Protein AF-E3FUI6-F1 (afdb_monomer)

pLDDT: mean 82.56, std 10.65, range [45.47, 93.25]

Mean predicted aligned error: 6.98 Å

Foldseek 3Di:
DDPPDDDPDPVDDDPDPPDPPVFWDDWDWDDPDDQKIKIWTWGFDDDPVDGDIDIDIDIDGDD

Solvent-accessible surface area (backbone atoms only — not comparable to full-atom values): 4221 Å² total; per-residue (Å²): 138,81,81,79,78,79,80,87,61,87,86,66,80,89,84,69,82,92,63,59,73,92,39,54,45,80,76,47,76,44,81,70,59,87,52,33,34,43,38,35,28,40,29,61,47,77,54,101,88,44,83,38,81,41,84,43,76,41,84,42,72,56,132

Secondary structure (DSSP, 8-state):
----PPPS-TT---S-SS--GGGEEEEEEEE-STTEEEEEEEEEEE-SS-EEEEEEEEEEE--

Organism: Stigmatella aurantiaca (strain DW4/3-1) (NCBI:txid378806)

Structure (mmCIF, N/CA/C/O backbone):
data_AF-E3FUI6-F1
#
_entry.id   AF-E3FUI6-F1
#
loop_
_atom_site.group_PDB
_atom_site.id
_atom_site.type_symbol
_atom_site.label_atom_id
_atom_site.label_alt_id
_atom_site.label_comp_id
_atom_site.label_asym_id
_atom_site.label_entity_id
_atom_site.label_seq_id
_atom_site.pdbx_PDB_ins_code
_atom_site.Cartn_x
_atom_site.Cartn_y
_atom_site.Cartn_z
_atom_site.occupancy
_atom_site.B_iso_or_equiv
_atom_site.auth_seq_id
_atom_site.auth_comp_id
_atom_site.auth_asym_id
_atom_site.auth_atom_id
_atom_site.pdbx_PDB_model_num
ATOM 1 N N . MET A 1 1 ? -30.375 -8.946 8.739 1.00 45.47 1 MET A N 1
ATOM 2 C CA . MET A 1 1 ? -30.115 -7.651 9.400 1.00 45.47 1 MET A CA 1
ATOM 3 C C . MET A 1 1 ? -28.906 -7.026 8.727 1.00 45.47 1 MET A C 1
ATOM 5 O O . MET A 1 1 ? -27.864 -7.664 8.741 1.00 45.47 1 MET A O 1
ATOM 9 N N . SER A 1 2 ? -29.021 -5.853 8.1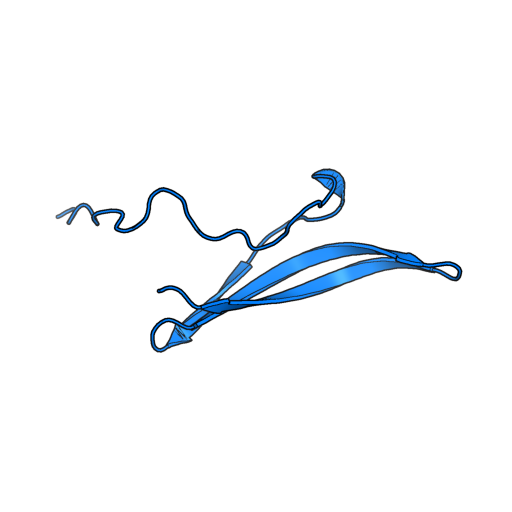01 1.00 62.97 2 SER A N 1
ATOM 10 C CA . SER A 1 2 ? -27.833 -5.075 7.724 1.00 62.97 2 SER A CA 1
ATOM 11 C C . SER A 1 2 ? -27.714 -3.913 8.700 1.00 62.97 2 SER A C 1
ATOM 13 O O . SER A 1 2 ? -28.460 -2.941 8.604 1.00 62.97 2 SER A O 1
ATOM 15 N N . SER A 1 3 ? -26.802 -4.011 9.663 1.00 66.94 3 SER A N 1
ATOM 16 C CA . SER A 1 3 ? -26.308 -2.813 10.330 1.00 66.94 3 SER A CA 1
ATOM 17 C C . SER A 1 3 ? -25.523 -2.039 9.277 1.00 66.94 3 SER A C 1
ATOM 19 O O . SER A 1 3 ? -24.421 -2.448 8.908 1.00 66.94 3 SER A O 1
ATOM 21 N N . MET A 1 4 ? -26.110 -0.985 8.712 1.00 79.56 4 MET A N 1
ATOM 22 C CA . MET A 1 4 ? -25.348 -0.084 7.854 1.00 79.56 4 MET A CA 1
ATOM 23 C C . MET A 1 4 ? -24.240 0.510 8.724 1.00 79.56 4 MET A C 1
ATOM 25 O O . MET A 1 4 ? -24.520 1.176 9.716 1.00 79.56 4 MET A O 1
ATOM 29 N N . GLY A 1 5 ? -22.987 0.182 8.413 1.00 80.12 5 GLY A N 1
ATOM 30 C CA . GLY A 1 5 ? -21.846 0.822 9.053 1.00 80.12 5 GLY A CA 1
ATOM 31 C C . GLY A 1 5 ? -21.793 2.284 8.624 1.00 80.12 5 GLY A C 1
ATOM 32 O O . GLY A 1 5 ? -21.971 2.588 7.444 1.00 80.12 5 GLY A O 1
ATOM 33 N N . THR A 1 6 ? -21.560 3.188 9.570 1.00 86.81 6 THR A N 1
ATOM 34 C CA . THR A 1 6 ? -21.362 4.606 9.264 1.00 86.81 6 THR A CA 1
ATOM 35 C C . THR A 1 6 ? -19.905 4.833 8.880 1.00 86.81 6 THR A C 1
ATOM 37 O O . THR A 1 6 ? -18.999 4.461 9.624 1.00 86.81 6 THR A O 1
ATOM 40 N N . VAL A 1 7 ? -19.668 5.452 7.723 1.00 85.56 7 VAL A N 1
ATOM 41 C CA . VAL A 1 7 ? -18.330 5.921 7.345 1.00 85.56 7 VAL A CA 1
ATOM 42 C C . VAL A 1 7 ? -17.970 7.097 8.250 1.00 85.56 7 VAL A C 1
ATOM 44 O O . VAL A 1 7 ? -18.644 8.122 8.214 1.00 85.56 7 VAL A O 1
ATOM 47 N N . LEU A 1 8 ? -16.931 6.934 9.069 1.00 83.56 8 LEU A N 1
ATOM 48 C CA . LEU A 1 8 ? -16.493 7.963 10.018 1.00 83.56 8 LEU A CA 1
ATOM 49 C C . LEU A 1 8 ? -15.645 9.050 9.348 1.00 83.56 8 LEU A C 1
ATOM 51 O O . LEU A 1 8 ? -15.746 10.216 9.712 1.00 83.56 8 LEU A O 1
ATOM 55 N N . ASP A 1 9 ? -14.847 8.670 8.349 1.00 84.38 9 ASP A N 1
ATOM 56 C CA . ASP A 1 9 ? -13.993 9.582 7.594 1.00 84.38 9 ASP A CA 1
ATOM 57 C C . ASP A 1 9 ? -14.133 9.318 6.083 1.00 84.38 9 ASP A C 1
ATOM 59 O O . ASP A 1 9 ? -13.512 8.394 5.546 1.00 84.38 9 ASP A O 1
ATOM 63 N N . PRO A 1 10 ? -14.966 10.103 5.377 1.00 88.00 10 PRO A N 1
ATOM 64 C CA . PRO A 1 10 ? -15.147 9.963 3.938 1.00 88.00 10 PRO A CA 1
ATOM 65 C C . PRO A 1 10 ? -13.974 10.526 3.124 1.00 88.00 10 PRO A C 1
ATOM 67 O O . PRO A 1 10 ? -13.903 10.258 1.925 1.00 88.00 10 PRO A O 1
ATOM 70 N N . SER A 1 11 ? -13.060 11.292 3.735 1.00 87.62 11 SER A N 1
ATOM 71 C CA . SER A 1 11 ? -11.864 11.789 3.040 1.00 87.62 11 SER A CA 1
ATOM 72 C C . SER A 1 11 ? -10.852 10.668 2.778 1.00 87.62 11 SER A C 1
ATOM 74 O O . SER A 1 11 ? -10.132 10.695 1.776 1.00 87.62 11 SER A O 1
ATOM 76 N N . GLY A 1 12 ? -10.876 9.634 3.626 1.00 82.94 12 GLY A N 1
ATOM 77 C CA . GLY A 1 12 ? -10.028 8.457 3.517 1.00 82.94 12 GLY A CA 1
ATOM 78 C C . GLY A 1 12 ? -8.555 8.755 3.802 1.00 82.94 12 GLY A C 1
ATOM 79 O O . GLY A 1 12 ? -8.165 9.852 4.185 1.00 82.94 12 GLY A O 1
ATOM 80 N N . ILE A 1 13 ? -7.699 7.749 3.600 1.00 82.62 13 ILE A N 1
ATOM 81 C CA . ILE A 1 13 ? -6.267 7.867 3.898 1.00 82.62 13 ILE A CA 1
ATOM 82 C C . ILE A 1 13 ? -5.436 7.667 2.633 1.00 82.62 13 ILE A C 1
ATOM 84 O O . ILE A 1 13 ? -5.489 6.623 1.977 1.00 82.62 13 ILE A O 1
ATOM 88 N N . VAL A 1 14 ? -4.606 8.659 2.301 1.00 81.56 14 VAL A N 1
ATOM 89 C CA . VAL A 1 14 ? -3.728 8.604 1.127 1.00 81.56 14 VAL A CA 1
ATOM 90 C C . VAL A 1 14 ? -2.569 7.634 1.370 1.00 81.56 14 VAL A C 1
ATOM 92 O O . VAL A 1 14 ? -1.576 7.959 2.023 1.00 81.56 14 VAL A O 1
ATOM 95 N N . ILE A 1 15 ? -2.646 6.447 0.767 1.00 77.38 15 ILE A N 1
ATOM 96 C CA . ILE A 1 15 ? -1.600 5.414 0.873 1.00 77.38 15 ILE A CA 1
ATOM 97 C C . ILE A 1 15 ? -0.445 5.596 -0.127 1.00 77.38 15 ILE A C 1
ATOM 99 O O . ILE A 1 15 ? 0.663 5.104 0.094 1.00 77.38 15 ILE A O 1
ATOM 103 N N . ALA A 1 16 ? -0.647 6.364 -1.198 1.00 75.69 16 ALA A N 1
ATOM 104 C CA . ALA A 1 16 ? 0.383 6.667 -2.187 1.00 75.69 16 ALA A CA 1
ATOM 105 C C . ALA A 1 16 ? 0.184 8.064 -2.793 1.00 75.69 16 ALA A C 1
ATOM 107 O O . ALA A 1 16 ? -0.713 8.259 -3.604 1.00 75.69 16 ALA A O 1
ATOM 108 N N . ALA A 1 17 ? 1.050 9.015 -2.435 1.00 69.81 17 ALA A N 1
ATOM 109 C CA . ALA A 1 17 ? 1.080 10.332 -3.068 1.00 69.81 17 ALA A CA 1
ATOM 110 C C . ALA A 1 17 ? 1.891 10.280 -4.377 1.00 69.81 17 ALA A C 1
ATOM 112 O O . ALA A 1 17 ? 2.900 9.574 -4.451 1.00 69.81 17 ALA A O 1
ATOM 113 N N . ASN A 1 18 ? 1.454 11.024 -5.398 1.00 66.06 18 ASN A N 1
ATOM 114 C CA . ASN A 1 18 ? 2.180 11.263 -6.657 1.00 66.06 18 ASN A CA 1
ATOM 115 C C . ASN A 1 18 ? 2.508 10.019 -7.504 1.00 66.06 18 ASN A C 1
ATOM 117 O O . ASN A 1 18 ? 3.423 10.038 -8.327 1.00 66.06 18 ASN A O 1
ATOM 121 N N . ALA A 1 19 ? 1.770 8.922 -7.334 1.00 60.69 19 ALA A N 1
ATOM 122 C CA . ALA A 1 19 ? 1.944 7.758 -8.187 1.00 60.69 19 ALA A CA 1
ATOM 123 C C . ALA A 1 19 ? 1.241 7.981 -9.529 1.00 60.69 19 ALA A C 1
ATOM 125 O O . ALA A 1 19 ? 0.036 8.229 -9.560 1.00 60.69 19 ALA A O 1
ATOM 126 N N . LYS A 1 20 ? 1.962 7.824 -10.648 1.00 65.38 20 LYS A N 1
ATOM 127 C CA . LYS A 1 20 ? 1.293 7.566 -11.930 1.00 65.38 20 LYS A CA 1
ATOM 128 C C . LYS A 1 20 ? 0.376 6.349 -11.719 1.00 65.38 20 LYS A C 1
ATOM 130 O O . LYS A 1 20 ? 0.888 5.335 -11.244 1.00 65.38 20 LYS A O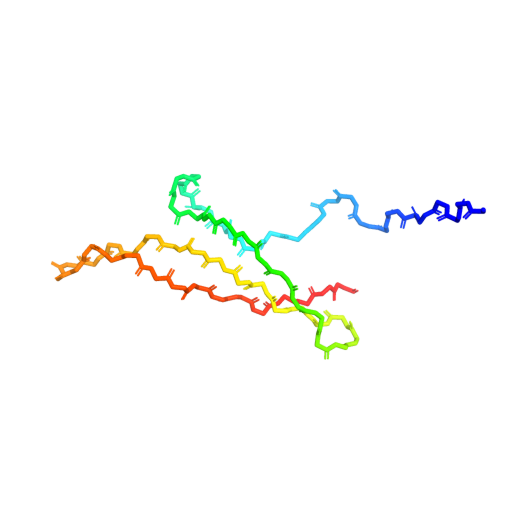 1
ATOM 135 N N . PRO A 1 21 ? -0.926 6.409 -12.053 1.00 57.47 21 PRO A N 1
ATOM 136 C CA . PRO A 1 21 ? -1.885 5.346 -11.730 1.00 57.47 21 PRO A CA 1
ATOM 137 C C . PRO A 1 21 ? -1.443 3.948 -12.189 1.00 57.47 21 PRO A C 1
ATOM 139 O O . PRO A 1 21 ? -1.642 2.970 -11.482 1.00 57.47 21 PRO A O 1
ATOM 142 N N . ALA A 1 22 ? -0.743 3.859 -13.325 1.00 60.28 22 ALA A N 1
ATOM 143 C CA . ALA A 1 22 ? -0.215 2.601 -13.858 1.00 60.28 22 ALA A CA 1
ATOM 144 C C . ALA A 1 22 ? 0.952 1.997 -13.047 1.00 60.28 22 ALA A C 1
ATOM 146 O O . ALA A 1 22 ? 1.286 0.829 -13.221 1.00 60.28 22 ALA A O 1
ATOM 147 N N . ALA A 1 23 ? 1.593 2.776 -12.172 1.00 64.25 23 ALA A N 1
ATOM 148 C CA . ALA A 1 23 ? 2.753 2.340 -11.407 1.00 64.25 23 ALA A CA 1
ATOM 149 C C . ALA A 1 23 ? 2.389 1.723 -10.054 1.00 64.25 23 ALA A C 1
ATOM 151 O O . ALA A 1 23 ? 3.307 1.237 -9.405 1.00 64.25 23 ALA A O 1
ATOM 152 N N . LYS A 1 24 ? 1.122 1.752 -9.604 1.00 74.56 24 LYS A N 1
ATOM 153 C CA . LYS A 1 24 ? 0.689 1.135 -8.337 1.00 74.56 24 LYS A CA 1
ATOM 154 C C . LYS A 1 24 ? -0.617 0.356 -8.510 1.00 74.56 24 LYS A C 1
ATOM 156 O O . LYS A 1 24 ? -1.647 0.955 -8.786 1.00 74.56 24 LYS A O 1
ATOM 161 N N . ALA A 1 25 ? -0.578 -0.964 -8.333 1.00 80.56 25 ALA A N 1
ATOM 162 C CA . ALA A 1 25 ? -1.700 -1.860 -8.621 1.00 80.56 25 ALA A CA 1
ATOM 163 C C . ALA A 1 25 ? -1.941 -2.893 -7.510 1.00 80.56 25 ALA A C 1
ATOM 165 O O . ALA A 1 25 ? -1.057 -3.189 -6.704 1.00 80.56 25 ALA A O 1
ATOM 166 N N . SER A 1 26 ? -3.144 -3.472 -7.510 1.00 88.06 26 SER A N 1
ATOM 167 C CA . SER A 1 26 ? -3.542 -4.586 -6.636 1.00 88.06 26 SER A CA 1
ATOM 168 C C . SER A 1 26 ? -3.335 -4.325 -5.135 1.00 88.06 26 SER A C 1
ATOM 170 O O . SER A 1 26 ? -2.638 -5.102 -4.479 1.00 88.06 26 SER A O 1
ATOM 172 N N . PRO A 1 27 ? -3.923 -3.255 -4.563 1.00 88.38 27 PRO A N 1
ATOM 173 C CA . PRO A 1 27 ? -3.778 -2.984 -3.142 1.00 88.38 27 PRO A CA 1
ATOM 174 C C . PRO A 1 27 ? -4.389 -4.103 -2.287 1.00 88.38 27 PRO A C 1
ATOM 176 O O . PRO A 1 27 ? -5.407 -4.721 -2.633 1.00 88.38 27 PRO A O 1
ATOM 179 N N . ARG A 1 28 ? -3.751 -4.348 -1.147 1.00 92.12 28 ARG A N 1
ATOM 180 C CA . ARG A 1 28 ? -4.199 -5.224 -0.063 1.00 92.12 28 ARG A CA 1
ATOM 181 C C . ARG A 1 28 ? -3.971 -4.512 1.264 1.00 92.12 28 ARG A C 1
ATOM 183 O O . ARG A 1 28 ? -2.998 -3.776 1.410 1.00 92.12 28 ARG A O 1
ATOM 190 N N . ILE A 1 29 ? -4.874 -4.726 2.214 1.00 91.25 29 ILE A N 1
ATOM 191 C CA . ILE A 1 29 ? -4.813 -4.127 3.548 1.00 91.25 29 ILE A CA 1
ATOM 192 C C . ILE A 1 29 ? -4.881 -5.248 4.578 1.00 91.25 29 ILE A C 1
ATOM 194 O O . ILE A 1 29 ? -5.684 -6.169 4.436 1.00 91.2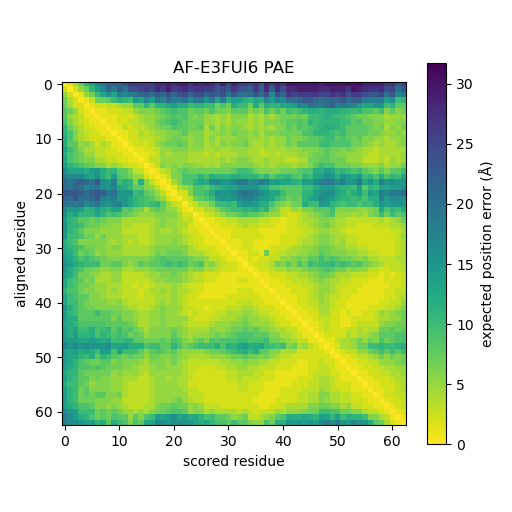5 29 ILE A O 1
ATOM 198 N N . ALA A 1 30 ? -4.054 -5.148 5.613 1.00 93.19 30 ALA A N 1
ATOM 199 C CA . ALA A 1 30 ? -4.141 -5.971 6.809 1.00 93.19 30 ALA A CA 1
ATOM 200 C C . ALA A 1 30 ? -4.286 -5.071 8.042 1.00 93.19 30 ALA A C 1
ATOM 202 O O . ALA A 1 30 ? -3.540 -4.101 8.192 1.00 93.19 30 ALA A O 1
ATOM 203 N N . SER A 1 31 ? -5.234 -5.396 8.925 1.00 91.50 31 SER A N 1
ATOM 204 C CA . SER A 1 31 ? -5.310 -4.766 10.245 1.00 91.50 31 SER A CA 1
ATOM 205 C C . SER A 1 31 ? -4.239 -5.349 11.159 1.00 91.50 31 SER A C 1
ATOM 207 O O . SER A 1 31 ? -4.066 -6.565 11.222 1.00 91.50 31 SER A O 1
ATOM 209 N N . MET A 1 32 ? -3.527 -4.475 11.867 1.00 92.06 32 MET A N 1
ATOM 210 C CA . MET A 1 32 ? -2.538 -4.839 12.886 1.00 92.06 32 MET A CA 1
ATOM 211 C C . MET A 1 32 ? -3.079 -4.629 14.313 1.00 92.06 32 MET A C 1
ATOM 213 O O . MET A 1 32 ? -2.310 -4.618 15.278 1.00 92.06 32 MET A O 1
ATOM 217 N N . GLY A 1 33 ? -4.395 -4.438 14.451 1.00 89.75 33 GLY A N 1
ATOM 218 C CA . GLY A 1 33 ? -5.053 -4.092 15.708 1.00 89.75 33 GLY A CA 1
ATOM 219 C C . GLY A 1 33 ? -4.914 -2.611 16.078 1.00 89.75 33 GLY A C 1
ATOM 220 O O . GLY A 1 33 ? -3.915 -1.951 15.761 1.00 89.75 33 GLY A O 1
ATOM 221 N N . GLY A 1 34 ? -5.931 -2.097 16.774 1.00 88.12 34 GLY A N 1
ATOM 222 C CA . GLY A 1 34 ? -6.100 -0.662 17.002 1.00 88.12 34 GLY A CA 1
ATOM 223 C C . GLY A 1 34 ? -6.222 0.097 15.679 1.00 88.12 34 GLY A C 1
ATOM 224 O O . GLY A 1 34 ? -6.762 -0.419 14.703 1.00 88.12 34 GLY A O 1
ATOM 225 N N . GLU A 1 35 ? -5.646 1.290 15.635 1.00 88.56 35 GLU A N 1
ATOM 226 C CA . GLU A 1 35 ? -5.679 2.206 14.488 1.00 88.56 35 GLU A CA 1
ATOM 227 C C . GLU A 1 35 ? -4.579 1.935 13.444 1.00 88.56 35 GLU A C 1
ATOM 229 O O . GLU A 1 35 ? -4.258 2.779 12.613 1.00 88.56 35 GLU A O 1
ATOM 234 N N . ARG A 1 36 ? -3.934 0.762 13.477 1.00 91.06 36 ARG A N 1
ATOM 235 C CA . ARG A 1 36 ? -2.770 0.465 12.624 1.00 91.06 36 ARG A CA 1
ATOM 236 C C . ARG A 1 36 ? -3.132 -0.481 11.493 1.00 91.06 36 ARG A C 1
ATOM 238 O O . ARG A 1 36 ? -3.616 -1.593 11.715 1.00 91.06 36 ARG A O 1
ATOM 245 N N . LEU A 1 37 ? -2.807 -0.063 10.278 1.00 91.69 37 LEU A N 1
ATOM 246 C CA . LEU A 1 37 ? -3.054 -0.805 9.050 1.00 91.69 37 LEU A CA 1
ATOM 247 C C . LEU A 1 37 ? -1.751 -0.943 8.258 1.00 91.69 37 LEU A C 1
ATOM 249 O O . LEU A 1 37 ? -1.002 0.022 8.099 1.00 91.69 37 LEU A O 1
ATOM 253 N N . LEU A 1 38 ? -1.506 -2.125 7.697 1.00 93.25 38 LEU A N 1
ATOM 254 C CA . LEU A 1 38 ? -0.467 -2.325 6.692 1.00 93.25 38 LEU A CA 1
ATOM 255 C C . LEU A 1 38 ? -1.114 -2.342 5.307 1.00 93.25 38 LEU A C 1
ATOM 257 O O . LEU A 1 38 ? -1.878 -3.253 4.987 1.00 93.25 38 LEU A O 1
ATOM 261 N N . ALA A 1 39 ? -0.792 -1.350 4.480 1.00 91.81 39 ALA A N 1
ATOM 262 C CA . ALA A 1 39 ? -1.186 -1.318 3.077 1.00 91.81 39 ALA A CA 1
ATOM 263 C C . ALA A 1 39 ? -0.040 -1.843 2.208 1.00 91.81 39 ALA A C 1
ATOM 265 O O . ALA A 1 39 ? 1.078 -1.333 2.285 1.00 91.81 39 ALA A O 1
ATOM 266 N N . VAL A 1 40 ? -0.322 -2.830 1.361 1.00 92.38 40 VAL A N 1
ATOM 267 C CA . VAL A 1 40 ? 0.649 -3.460 0.456 1.00 92.38 40 VAL A CA 1
ATOM 268 C C . VAL A 1 40 ? 0.133 -3.373 -0.976 1.00 92.38 40 VAL A C 1
ATOM 270 O O . VAL A 1 40 ? -1.062 -3.539 -1.214 1.00 92.38 40 VAL A O 1
ATOM 273 N N . TYR A 1 41 ? 1.005 -3.087 -1.936 1.00 90.19 41 TYR A N 1
ATOM 274 C CA . TYR A 1 41 ? 0.629 -2.943 -3.343 1.00 90.19 41 TYR A CA 1
ATOM 275 C C . TYR A 1 41 ? 1.814 -3.224 -4.266 1.00 90.19 41 TYR A C 1
ATOM 277 O O . TYR A 1 41 ? 2.975 -3.043 -3.895 1.00 90.19 41 TYR A O 1
ATOM 285 N N . ASN A 1 42 ? 1.524 -3.634 -5.497 1.00 89.00 42 ASN A N 1
ATOM 286 C CA . ASN A 1 42 ? 2.545 -3.774 -6.528 1.00 89.00 42 ASN A CA 1
ATOM 287 C C . ASN A 1 42 ? 2.912 -2.395 -7.061 1.00 89.00 42 ASN A C 1
ATOM 289 O O . ASN A 1 42 ? 2.031 -1.581 -7.316 1.00 89.00 42 ASN A O 1
ATOM 293 N N . GLY A 1 43 ? 4.202 -2.144 -7.227 1.00 87.38 43 GLY A N 1
ATOM 294 C CA . GLY A 1 43 ? 4.783 -0.886 -7.659 1.00 87.38 43 GLY A CA 1
ATOM 295 C C . GLY A 1 43 ? 5.746 -1.071 -8.826 1.00 87.38 43 GLY A C 1
ATOM 296 O O . GLY A 1 43 ? 6.453 -2.071 -8.860 1.00 87.38 43 GLY A O 1
ATOM 297 N N . PHE A 1 44 ? 5.845 -0.113 -9.744 1.00 85.88 44 PHE A N 1
ATOM 298 C CA . PHE A 1 44 ? 7.005 -0.026 -10.634 1.00 85.88 44 PHE A CA 1
ATOM 299 C C . PHE A 1 44 ? 8.038 0.932 -10.045 1.00 85.88 44 PHE A C 1
ATOM 301 O O . PHE A 1 44 ? 7.723 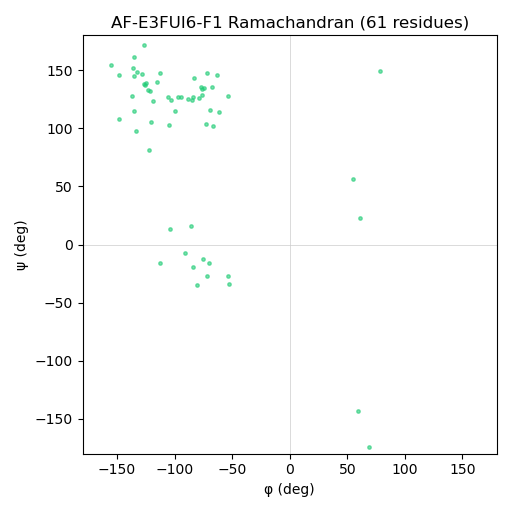2.075 -9.708 1.00 85.88 44 PHE A O 1
ATOM 308 N N . HIS A 1 45 ? 9.273 0.458 -9.922 1.00 84.31 45 HIS A N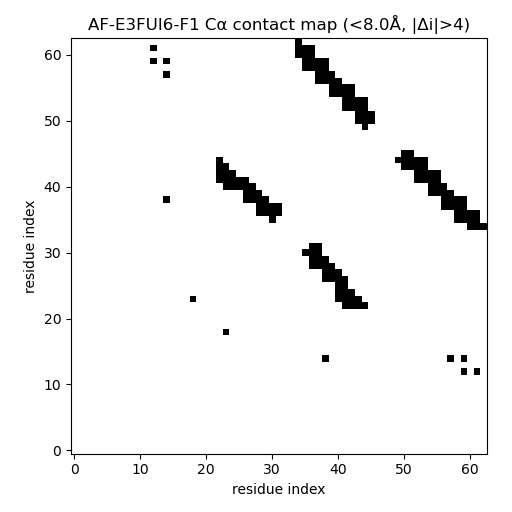 1
ATOM 309 C CA . HIS A 1 45 ? 10.395 1.236 -9.429 1.00 84.31 45 HIS A CA 1
ATOM 310 C C . HIS A 1 45 ? 11.482 1.296 -10.500 1.00 84.31 45 HIS A C 1
ATOM 312 O O . HIS A 1 45 ? 12.189 0.314 -10.755 1.00 84.31 45 HIS A O 1
ATOM 318 N N . ALA A 1 46 ? 11.581 2.470 -11.124 1.00 83.69 46 ALA A N 1
ATOM 319 C CA . ALA A 1 46 ? 12.670 2.825 -12.015 1.00 83.69 46 ALA A CA 1
ATOM 320 C C . ALA A 1 46 ? 13.811 3.439 -11.200 1.00 83.69 46 ALA A C 1
ATOM 322 O O . ALA A 1 46 ? 13.615 4.412 -10.474 1.00 83.69 46 ALA A O 1
ATOM 323 N N . SER A 1 47 ? 15.000 2.877 -11.345 1.00 84.38 47 SER A N 1
ATOM 324 C CA . SER A 1 47 ? 16.262 3.437 -10.878 1.00 84.38 47 SER A CA 1
ATOM 325 C C . SER A 1 47 ? 17.246 3.488 -12.044 1.00 84.38 47 SER A C 1
ATOM 327 O O . SER A 1 47 ? 16.981 2.922 -13.104 1.00 84.38 47 SER A O 1
ATOM 329 N N . ALA A 1 48 ? 18.403 4.125 -11.845 1.00 90.12 48 ALA A N 1
ATOM 330 C CA . ALA A 1 48 ? 19.450 4.202 -12.868 1.00 90.12 48 ALA A CA 1
ATOM 331 C C . ALA A 1 48 ? 19.870 2.823 -13.416 1.00 90.12 48 ALA A C 1
ATOM 333 O O . ALA A 1 48 ? 20.285 2.716 -14.563 1.00 90.12 48 ALA A O 1
ATOM 334 N N . ASN A 1 49 ? 19.714 1.772 -12.606 1.00 91.44 49 ASN A N 1
ATOM 335 C CA . ASN A 1 49 ? 20.228 0.440 -12.913 1.00 91.44 49 ASN A CA 1
ATOM 336 C C . ASN A 1 49 ? 19.123 -0.591 -13.165 1.00 91.44 49 ASN A C 1
ATOM 338 O O . ASN A 1 49 ? 19.410 -1.680 -13.651 1.00 91.44 49 ASN A O 1
ATOM 342 N N . THR A 1 50 ? 17.872 -0.306 -12.782 1.00 86.69 50 THR A N 1
ATOM 343 C CA . THR A 1 50 ? 16.794 -1.301 -12.856 1.00 86.69 50 THR A CA 1
ATOM 344 C C . THR A 1 50 ? 15.437 -0.676 -13.128 1.00 86.69 50 THR A C 1
ATOM 346 O O . THR A 1 50 ? 15.106 0.389 -12.616 1.00 86.69 50 THR A O 1
ATOM 349 N N . GLN A 1 51 ? 14.611 -1.406 -13.865 1.00 88.19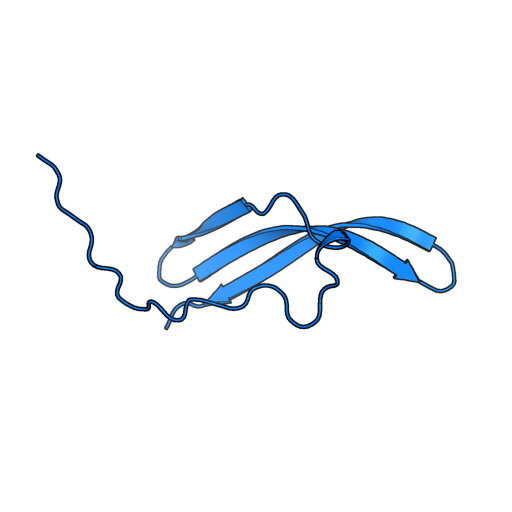 51 GLN A N 1
ATOM 350 C CA . GLN A 1 51 ? 13.220 -1.078 -14.157 1.00 88.19 51 GLN A CA 1
ATOM 351 C C . GLN A 1 51 ? 12.350 -2.233 -13.667 1.00 88.19 51 GLN A C 1
ATOM 353 O O . GLN A 1 51 ? 12.025 -3.150 -14.413 1.00 88.19 51 GLN A O 1
ATOM 358 N N . SER A 1 52 ? 12.062 -2.250 -12.366 1.00 88.50 52 SER A N 1
ATOM 359 C CA . SER A 1 52 ? 11.549 -3.451 -11.691 1.00 88.50 52 SER A CA 1
ATOM 360 C C . SER A 1 52 ? 10.137 -3.264 -11.158 1.00 88.50 52 SER A C 1
ATOM 362 O O . SER A 1 52 ? 9.820 -2.235 -10.561 1.00 88.50 52 SER A O 1
ATOM 364 N N . HIS A 1 53 ? 9.313 -4.303 -11.297 1.00 88.75 53 HIS A N 1
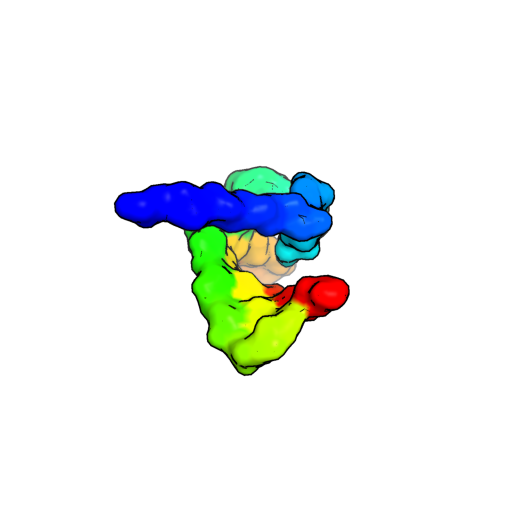ATOM 365 C CA . HIS A 1 53 ? 8.127 -4.454 -10.463 1.00 88.75 53 HIS A CA 1
ATOM 366 C C . HIS A 1 53 ? 8.548 -4.884 -9.057 1.00 88.75 53 HIS A C 1
ATOM 368 O O . HIS A 1 53 ? 9.395 -5.761 -8.889 1.00 88.75 53 HIS A O 1
ATOM 374 N N . ARG A 1 54 ? 7.976 -4.244 -8.041 1.00 88.00 54 ARG A N 1
ATOM 375 C CA . ARG A 1 54 ? 8.283 -4.470 -6.627 1.00 88.00 54 ARG A CA 1
ATOM 376 C C . ARG A 1 54 ? 7.002 -4.537 -5.820 1.00 88.00 54 ARG A C 1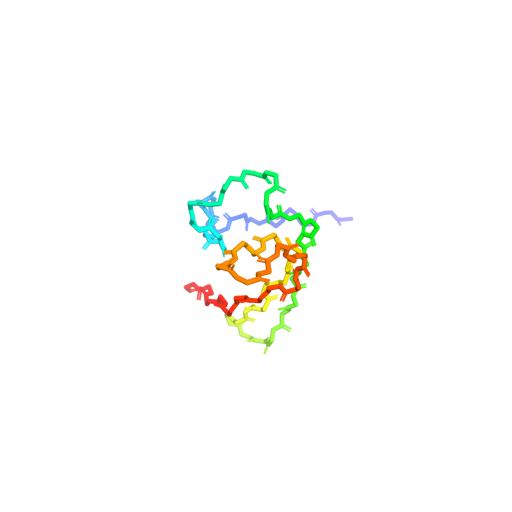
ATOM 378 O O . ARG A 1 54 ? 6.021 -3.886 -6.158 1.00 88.00 54 ARG A O 1
ATOM 385 N N . VAL A 1 55 ? 7.035 -5.272 -4.718 1.00 90.44 55 VAL A N 1
ATOM 386 C CA . VAL A 1 55 ? 6.003 -5.173 -3.685 1.00 90.44 55 VAL A CA 1
ATOM 387 C C . VAL A 1 55 ? 6.387 -4.020 -2.763 1.00 90.44 55 VAL A C 1
ATOM 389 O O . VAL A 1 55 ? 7.506 -3.973 -2.254 1.00 90.44 55 VAL A O 1
ATOM 392 N N . LEU A 1 56 ? 5.481 -3.062 -2.595 1.00 88.56 56 LEU A N 1
ATOM 393 C CA . LEU A 1 56 ? 5.652 -1.883 -1.753 1.00 88.56 56 LEU A CA 1
ATOM 394 C C . LEU A 1 56 ? 4.691 -1.965 -0.571 1.00 88.56 56 LEU A C 1
ATOM 396 O O . LEU A 1 56 ? 3.580 -2.474 -0.706 1.00 88.56 56 LEU A O 1
ATOM 400 N N . ALA A 1 57 ? 5.107 -1.423 0.570 1.00 90.00 57 ALA A N 1
ATOM 401 C CA . ALA A 1 57 ? 4.300 -1.388 1.778 1.00 90.00 57 ALA A CA 1
ATOM 402 C C . ALA A 1 57 ? 4.305 0.009 2.404 1.00 90.00 57 ALA A C 1
ATOM 404 O O . ALA A 1 57 ? 5.293 0.742 2.314 1.00 90.00 57 ALA A O 1
ATOM 405 N N . ARG A 1 58 ? 3.197 0.373 3.048 1.00 88.94 58 ARG A N 1
ATOM 406 C CA . ARG A 1 58 ? 3.078 1.574 3.872 1.00 88.94 58 ARG A CA 1
ATOM 407 C C . ARG A 1 58 ? 2.320 1.241 5.149 1.00 88.94 58 ARG A C 1
ATOM 409 O O . ARG A 1 58 ? 1.216 0.701 5.085 1.00 88.94 58 ARG A O 1
ATOM 416 N N . LEU A 1 59 ? 2.911 1.598 6.286 1.00 91.38 59 LEU A N 1
ATOM 417 C CA . LEU A 1 59 ? 2.199 1.628 7.556 1.00 91.38 59 LEU A CA 1
ATOM 418 C C . LEU A 1 59 ? 1.310 2.871 7.579 1.00 91.38 59 LEU A C 1
ATOM 420 O O . LEU A 1 59 ? 1.761 3.979 7.275 1.00 91.38 59 LEU A O 1
ATOM 424 N N . VAL A 1 60 ? 0.044 2.662 7.897 1.00 88.94 60 VAL A N 1
ATOM 425 C CA . VAL A 1 60 ? -0.977 3.697 7.972 1.00 88.94 60 VAL A CA 1
ATOM 426 C C . VAL A 1 60 ? -1.533 3.691 9.385 1.00 88.94 60 VAL A C 1
ATOM 428 O O . VAL A 1 60 ? -1.851 2.629 9.920 1.00 88.94 60 VAL A O 1
ATOM 431 N N . GLN A 1 61 ? -1.635 4.874 9.978 1.00 85.62 61 GLN A N 1
ATOM 432 C CA . GLN A 1 61 ? -2.381 5.087 11.208 1.00 85.62 61 GLN A CA 1
ATOM 433 C C . GLN A 1 61 ? -3.697 5.754 10.825 1.00 85.62 61 GLN A C 1
ATOM 435 O O . GLN A 1 61 ? -3.674 6.767 10.121 1.00 85.62 61 GLN A O 1
ATOM 440 N N . SER A 1 62 ? -4.821 5.154 11.209 1.00 71.94 62 SER A N 1
ATOM 441 C CA . SER A 1 62 ? -6.064 5.910 11.285 1.00 71.94 62 SER A CA 1
ATOM 442 C C . SER A 1 62 ? -5.976 6.856 12.488 1.00 71.94 62 SER A C 1
ATOM 444 O O . SER A 1 62 ? -5.257 6.542 13.436 1.00 71.94 62 SER A O 1
ATOM 446 N N . PRO A 1 63 ? -6.601 8.035 12.419 1.00 6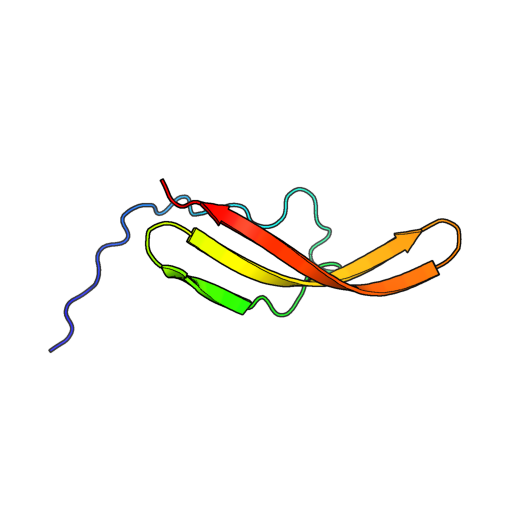5.81 63 PRO A N 1
ATOM 447 C CA . PRO A 1 63 ? -6.776 8.880 13.594 1.00 65.81 63 PRO A CA 1
ATOM 448 C C . PRO A 1 63 ? -7.678 8.224 14.645 1.00 65.81 63 PRO A C 1
ATOM 450 O O . PRO A 1 63 ? -8.341 7.208 14.309 1.00 65.81 63 PRO A O 1
#

Nearest PDB structures (foldseek):
  3ub1-assembly1_A  TM=7.081E-01  e=2.346E+00  Clostridium perfringens
  3ub1-assembly2_F  TM=7.013E-01  e=2.206E+00  Clostridium perfringens
  2ya3-assembly1_B  TM=5.232E-01  e=1.525E+00  Homo sapiens

Sequence (63 aa):
MSSMGTVLDPSGIVIAANAKPAAKASPRIASMGGERLLAVYNGFHASANTQSHRVLARLVQSP

Radius of gyration: 15.1 Å; Cα contacts (8 Å, |Δi|>4): 83; chains: 1; bounding box: 50×19×31 Å